Protein AF-A0A8J6QG09-F1 (afdb_monomer)

Nearest PDB structures (foldseek):
  3vyt-assembly1_A-2  TM=9.196E-01  e=1.592E-04  Thermococcus kodakarensis KOD1
  3vyr-assembly1_A  TM=9.173E-01  e=4.174E-04  Thermococcus kodakarensis KOD1
  2z1c-assembly1_A  TM=8.725E-01  e=5.992E-04  Thermococcus kodakarensis KOD1
  7ur8-assembly1_A  TM=7.203E-01  e=5.500E-02  synthetic construct
  7qep-assembly1_L2  TM=5.792E-01  e=6.507E-01  Encephalitozoon cuniculi GB-M1

pLDDT: mean 92.99, std 7.72, range [60.53, 98.06]

Secondary structure (DSSP, 8-state):
----EEEEEEEEE--SSGGG-EEEEEETTEEEEEE-TT-TT--TT-EEEEETTEEEEEEPPP-

Foldseek 3Di:
DDFWAKWFFAAWDDDPDLQATWTWTDRPNDTDIARCSCPSVDDGGWIFGDDPRYGNDTDDDDD

Solvent-accessible surface area (backbone atoms only — not comparable to full-atom values): 3651 Å² total; per-residue (Å²): 139,82,79,68,45,72,26,34,28,73,42,75,49,84,48,101,46,55,76,65,19,34,27,36,28,32,48,94,84,46,77,40,76,27,35,26,50,69,35,72,82,69,52,77,72,39,38,27,38,30,50,98,54,32,32,65,40,78,56,80,83,84,132

Sequence (63 aa):
MCLAVAGELVSISEHADPLWRMGDVCFGGVLRQVSLACVPEAQIGDQLLVHVGVALTVLEPEP

Radius of gyration: 10.89 Å; Cα contacts (8 Å, |Δi|>4): 139; chains: 1; bounding box: 25×24×33 Å

Mean predicted aligned error: 3.38 Å

Structure (mmCIF, N/CA/C/O backbone):
data_AF-A0A8J6QG09-F1
#
_entry.id   AF-A0A8J6QG09-F1
#
loop_
_atom_site.group_PDB
_atom_site.id
_atom_site.type_symbol
_atom_site.label_atom_id
_atom_site.label_alt_id
_atom_site.label_comp_id
_atom_site.label_asym_id
_atom_site.label_entity_id
_atom_site.label_seq_id
_atom_site.pdbx_PDB_ins_code
_atom_site.Cartn_x
_atom_site.Cartn_y
_atom_site.Cartn_z
_atom_site.occupancy
_atom_site.B_iso_or_equiv
_atom_site.auth_seq_id
_atom_site.auth_comp_id
_atom_site.auth_asym_id
_atom_site.auth_atom_id
_atom_site.pdbx_PDB_model_num
ATOM 1 N N . MET A 1 1 ? 10.205 7.404 17.852 1.00 60.53 1 MET A N 1
ATOM 2 C CA . MET A 1 1 ? 9.746 6.016 17.646 1.00 60.53 1 MET A CA 1
ATOM 3 C C . MET A 1 1 ? 8.422 6.112 16.911 1.00 60.53 1 MET A C 1
ATOM 5 O O . MET A 1 1 ? 7.529 6.750 17.449 1.00 60.53 1 MET A O 1
ATOM 9 N N . CYS A 1 2 ? 8.326 5.631 15.670 1.00 82.56 2 CYS A N 1
ATOM 10 C CA . CYS A 1 2 ? 7.117 5.772 14.849 1.00 82.56 2 CYS A CA 1
ATOM 11 C C . CYS A 1 2 ? 6.459 4.403 14.682 1.00 82.56 2 CYS A C 1
ATOM 13 O O . CYS A 1 2 ? 7.156 3.437 14.379 1.00 82.56 2 CYS A O 1
ATOM 15 N N . L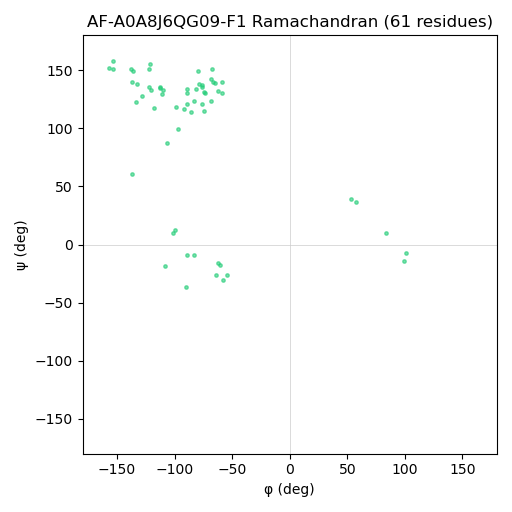EU A 1 3 ? 5.144 4.325 14.883 1.00 83.50 3 LEU A N 1
ATOM 16 C CA . LEU A 1 3 ? 4.366 3.118 14.612 1.00 83.50 3 LEU A CA 1
ATOM 17 C C . LEU A 1 3 ? 4.084 3.020 13.106 1.00 83.50 3 LEU A C 1
ATOM 19 O O . LEU A 1 3 ? 3.982 4.047 12.431 1.00 83.50 3 LEU A O 1
ATOM 23 N N . ALA A 1 4 ? 3.968 1.804 12.579 1.00 90.94 4 ALA A N 1
ATOM 24 C CA . ALA A 1 4 ? 3.442 1.604 11.233 1.00 90.94 4 ALA A CA 1
ATOM 25 C C . ALA A 1 4 ? 1.952 1.986 11.181 1.00 90.94 4 ALA A C 1
ATOM 27 O O . ALA A 1 4 ? 1.254 1.909 12.195 1.00 90.94 4 ALA A O 1
ATOM 28 N N . VAL A 1 5 ? 1.483 2.424 10.014 1.00 94.56 5 VAL A N 1
ATOM 29 C CA . VAL A 1 5 ? 0.113 2.918 9.816 1.00 94.56 5 VAL A CA 1
ATOM 30 C C . VAL A 1 5 ? -0.568 2.084 8.738 1.00 94.56 5 VAL A C 1
ATOM 32 O O . VAL A 1 5 ? 0.044 1.801 7.709 1.00 94.56 5 VAL A O 1
ATOM 35 N N . ALA A 1 6 ? -1.818 1.691 8.985 1.00 95.44 6 ALA A N 1
ATOM 36 C CA . ALA A 1 6 ? -2.653 1.007 8.005 1.00 95.44 6 ALA A CA 1
ATOM 37 C C . ALA A 1 6 ? -3.237 2.006 6.995 1.00 95.44 6 ALA A C 1
ATOM 39 O O . ALA A 1 6 ? -3.670 3.097 7.379 1.00 95.44 6 ALA A O 1
ATOM 40 N N . GLY A 1 7 ? -3.250 1.639 5.719 1.00 96.56 7 GLY A N 1
ATOM 41 C CA . GLY A 1 7 ? -3.877 2.423 4.659 1.00 96.56 7 GLY A CA 1
ATOM 42 C C . GLY A 1 7 ? -4.323 1.551 3.492 1.00 96.56 7 GLY A C 1
ATOM 43 O O . GLY A 1 7 ? -3.802 0.459 3.292 1.00 96.56 7 GLY A O 1
ATOM 44 N N . GLU A 1 8 ? -5.279 2.046 2.714 1.00 97.44 8 GLU A N 1
ATOM 45 C CA . GLU A 1 8 ? -5.857 1.323 1.576 1.00 97.44 8 GLU A CA 1
ATOM 46 C C . GLU A 1 8 ? -5.066 1.597 0.295 1.00 97.44 8 GLU A C 1
ATOM 48 O O . GLU A 1 8 ? -4.827 2.758 -0.045 1.00 97.44 8 GLU A O 1
ATOM 53 N N . LEU A 1 9 ? -4.678 0.558 -0.442 1.00 97.75 9 LEU A N 1
ATOM 54 C CA . LEU A 1 9 ? -4.056 0.705 -1.755 1.00 97.75 9 LEU A CA 1
ATOM 55 C C . LEU A 1 9 ? -5.111 1.095 -2.798 1.00 97.75 9 LEU A C 1
ATOM 57 O O . LEU A 1 9 ? -5.993 0.303 -3.112 1.00 97.75 9 LEU A O 1
ATOM 61 N N . VAL A 1 10 ? -5.011 2.294 -3.375 1.00 98.06 10 VAL A N 1
ATOM 62 C CA . VAL A 1 10 ? -6.026 2.817 -4.313 1.00 98.06 10 VAL A CA 1
ATOM 63 C C . VAL A 1 10 ? -5.559 2.866 -5.768 1.00 98.06 10 VAL A C 1
ATOM 65 O O . VAL A 1 10 ? -6.381 2.961 -6.676 1.00 98.06 10 VAL A O 1
ATOM 68 N N . SER A 1 11 ? -4.250 2.810 -6.013 1.00 97.81 11 SER A N 1
ATOM 69 C CA . SER A 1 11 ? -3.671 2.806 -7.359 1.00 97.81 11 SER A CA 1
ATOM 70 C C . SER A 1 11 ? -2.320 2.106 -7.359 1.00 97.81 11 SER A C 1
ATOM 72 O O . SER A 1 11 ? -1.604 2.139 -6.358 1.00 97.81 11 SER A O 1
ATOM 74 N N . ILE A 1 12 ? -1.954 1.505 -8.491 1.00 97.06 12 ILE A N 1
ATOM 75 C CA . ILE A 1 12 ? -0.677 0.816 -8.675 1.00 97.06 12 ILE A CA 1
ATOM 76 C C . ILE A 1 12 ? 0.002 1.339 -9.935 1.00 97.06 12 ILE A C 1
ATOM 78 O O . ILE A 1 12 ? -0.577 1.360 -11.020 1.00 97.06 12 ILE A O 1
ATOM 82 N N . SER A 1 13 ? 1.257 1.743 -9.776 1.00 94.50 13 SER A N 1
ATOM 83 C CA . SER A 1 13 ? 2.178 2.014 -10.872 1.00 94.50 13 SER A CA 1
ATOM 84 C C . SER A 1 13 ? 3.039 0.775 -11.094 1.00 94.50 13 SER A C 1
ATOM 86 O O . SER A 1 13 ? 3.992 0.514 -10.356 1.00 94.50 13 SER A O 1
ATOM 88 N N . GLU A 1 14 ? 2.658 -0.010 -12.100 1.00 88.31 14 GLU A N 1
ATOM 89 C CA . GLU A 1 14 ? 3.370 -1.222 -12.501 1.00 88.31 14 GLU A CA 1
ATOM 90 C C . GLU A 1 14 ? 4.741 -0.883 -13.109 1.00 88.31 14 GLU A C 1
ATOM 92 O O . GLU A 1 14 ? 4.898 0.089 -13.852 1.00 88.31 14 GLU A O 1
ATOM 97 N N . HIS A 1 15 ? 5.737 -1.717 -12.812 1.00 90.94 15 HIS A N 1
ATOM 98 C CA . HIS A 1 15 ? 7.077 -1.645 -13.388 1.00 90.94 15 HIS A CA 1
ATOM 99 C C . HIS A 1 15 ? 7.532 -3.060 -13.755 1.00 90.94 15 HIS A C 1
ATOM 101 O O . HIS A 1 15 ? 7.179 -4.022 -13.079 1.00 90.94 15 HIS A O 1
ATOM 107 N N . ALA A 1 16 ? 8.359 -3.201 -14.794 1.00 88.06 16 ALA A N 1
ATOM 108 C CA . ALA A 1 16 ? 8.886 -4.505 -15.219 1.00 88.06 16 ALA A CA 1
ATOM 109 C C . ALA A 1 16 ? 9.756 -5.204 -14.152 1.00 88.06 16 ALA A C 1
ATOM 111 O O . ALA A 1 16 ? 10.029 -6.395 -14.258 1.00 88.06 16 ALA A O 1
ATOM 112 N N . ASP A 1 17 ? 10.194 -4.454 -13.141 1.00 90.62 17 ASP A N 1
ATOM 113 C CA . ASP A 1 17 ? 10.985 -4.939 -12.017 1.00 90.62 17 ASP A CA 1
ATOM 114 C C . ASP A 1 17 ? 10.164 -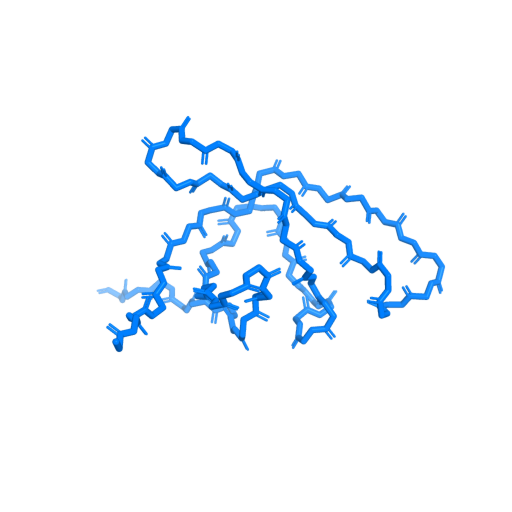4.718 -10.734 1.00 90.62 17 ASP A C 1
ATOM 116 O O . ASP A 1 17 ? 9.866 -3.559 -10.416 1.00 90.62 17 ASP A O 1
ATOM 120 N N . PRO A 1 18 ? 9.798 -5.790 -10.004 1.00 87.50 18 PRO A N 1
ATOM 121 C CA . PRO A 1 18 ? 9.015 -5.710 -8.773 1.00 87.50 18 PRO A CA 1
ATOM 122 C C . PRO A 1 18 ? 9.605 -4.790 -7.697 1.00 87.50 18 PRO A C 1
ATOM 124 O O . PRO A 1 18 ? 8.853 -4.234 -6.900 1.00 87.50 18 PRO 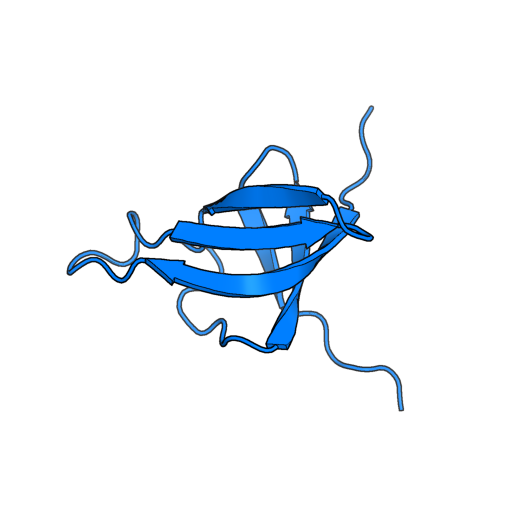A O 1
ATOM 127 N N . LEU A 1 19 ? 10.928 -4.577 -7.681 1.00 90.94 19 LEU A N 1
ATOM 128 C CA . LEU A 1 19 ? 11.584 -3.664 -6.734 1.00 90.94 19 LEU A CA 1
ATOM 129 C C . LEU A 1 19 ? 11.159 -2.203 -6.921 1.00 90.94 19 LEU A C 1
ATOM 131 O O . LEU A 1 19 ? 11.192 -1.419 -5.973 1.00 90.94 19 LEU A O 1
ATOM 135 N N . TRP A 1 20 ? 10.750 -1.842 -8.136 1.00 93.25 20 TRP A N 1
ATOM 136 C CA . TRP A 1 20 ? 10.317 -0.493 -8.496 1.00 93.25 20 TRP A CA 1
ATOM 137 C C . TRP A 1 20 ? 8.794 -0.360 -8.555 1.00 93.25 20 TRP A C 1
ATOM 139 O O . TRP A 1 20 ? 8.283 0.668 -9.002 1.00 93.25 20 TRP A O 1
ATOM 149 N N . AR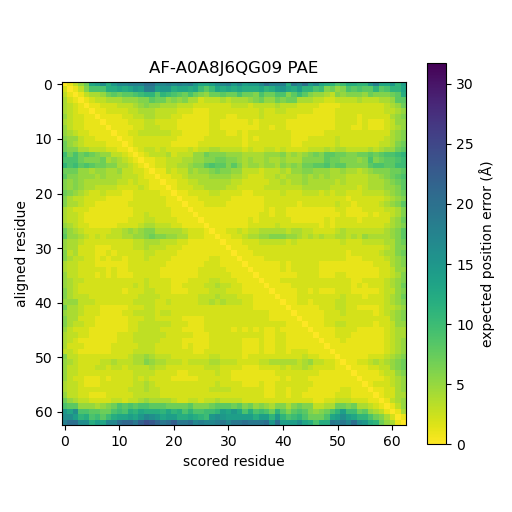G A 1 21 ? 8.058 -1.378 -8.093 1.00 94.38 21 ARG A N 1
ATOM 150 C CA . ARG A 1 21 ? 6.600 -1.332 -8.007 1.00 94.38 21 ARG A CA 1
ATOM 151 C C . ARG A 1 21 ? 6.184 -0.328 -6.933 1.00 94.38 21 ARG A C 1
ATOM 153 O O . ARG A 1 21 ? 6.589 -0.429 -5.772 1.00 94.38 21 ARG A O 1
ATOM 160 N N . MET A 1 22 ? 5.367 0.642 -7.329 1.00 97.25 22 MET A N 1
ATOM 161 C CA . MET A 1 22 ? 4.883 1.718 -6.463 1.00 97.25 22 MET A CA 1
ATOM 162 C C . MET A 1 22 ? 3.358 1.716 -6.434 1.00 97.25 22 MET A C 1
ATOM 164 O O . MET A 1 22 ? 2.714 1.348 -7.414 1.00 97.25 22 MET A O 1
ATOM 168 N N . GLY A 1 23 ? 2.775 2.169 -5.331 1.00 97.62 23 GLY A N 1
ATOM 169 C CA . GLY A 1 23 ? 1.333 2.329 -5.189 1.00 97.62 23 G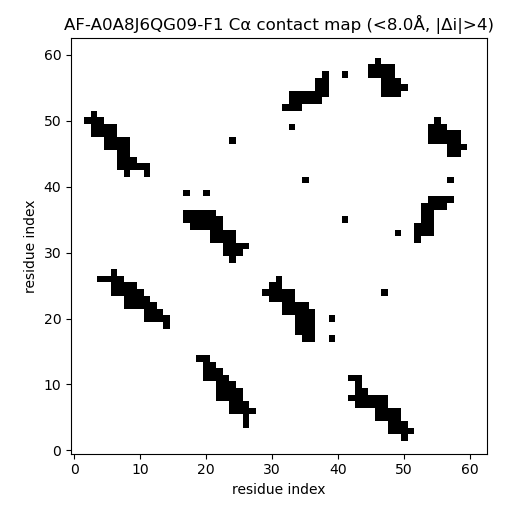LY A CA 1
ATOM 170 C C . GLY A 1 23 ? 0.965 3.622 -4.479 1.00 97.62 23 GLY A C 1
ATOM 171 O O . GLY A 1 23 ? 1.727 4.112 -3.645 1.00 97.62 23 GLY A O 1
ATOM 172 N N . ASP A 1 24 ? -0.204 4.169 -4.801 1.00 98.00 24 ASP A N 1
ATOM 173 C CA . ASP A 1 24 ? -0.801 5.246 -4.014 1.00 98.00 24 ASP A CA 1
ATOM 174 C C . ASP A 1 24 ? -1.663 4.632 -2.916 1.00 98.00 24 ASP A C 1
ATOM 176 O O . ASP A 1 24 ? -2.614 3.898 -3.191 1.00 98.00 24 ASP A O 1
ATOM 180 N N . VAL A 1 25 ? -1.326 4.942 -1.667 1.00 98.06 25 VAL A N 1
ATOM 181 C CA . VAL A 1 25 ? -2.016 4.447 -0.475 1.00 98.06 25 VAL A CA 1
ATOM 182 C C . VAL A 1 25 ? -2.764 5.593 0.196 1.00 98.06 25 VAL A C 1
ATOM 184 O O . VAL A 1 25 ? -2.203 6.666 0.440 1.00 98.06 25 VAL A O 1
ATOM 187 N N . CYS A 1 26 ? -4.042 5.366 0.486 1.00 97.81 26 CYS A N 1
ATOM 188 C CA . CYS A 1 26 ? -4.931 6.293 1.164 1.00 97.81 26 CYS A CA 1
ATOM 189 C C . CYS A 1 26 ? -4.907 6.052 2.676 1.00 97.81 26 CYS A C 1
ATOM 191 O O . CYS A 1 26 ? -5.348 5.017 3.175 1.00 97.81 26 CYS A O 1
ATOM 193 N N . PHE A 1 27 ? -4.442 7.054 3.415 1.00 95.56 27 PHE A N 1
ATOM 194 C CA . PHE A 1 27 ? -4.465 7.088 4.874 1.00 95.56 27 PHE A CA 1
ATOM 195 C C . PHE A 1 27 ? -5.547 8.068 5.327 1.00 95.56 27 PHE A C 1
ATOM 197 O O . PHE A 1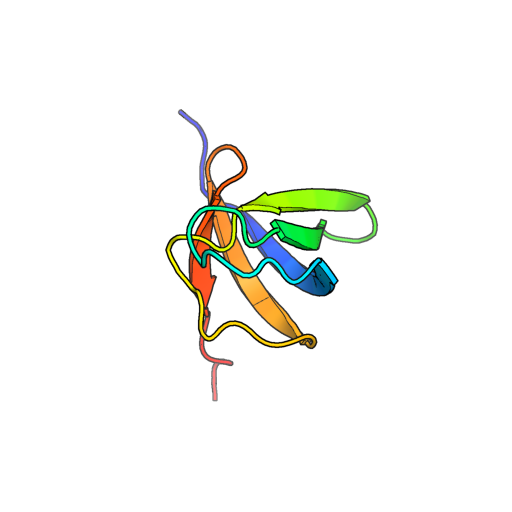 27 ? -5.284 9.262 5.481 1.00 95.56 27 PHE A O 1
ATOM 204 N N . GLY A 1 28 ? -6.788 7.591 5.469 1.00 90.94 28 GLY A N 1
ATOM 205 C CA . GLY A 1 28 ? -7.909 8.422 5.931 1.00 90.94 28 GLY A CA 1
ATOM 206 C C . GLY A 1 28 ? -8.160 9.669 5.070 1.00 90.94 28 GLY A C 1
ATOM 207 O O . GLY A 1 28 ? -8.460 10.734 5.605 1.00 90.94 28 GLY A O 1
ATOM 208 N N . GLY A 1 29 ? -7.987 9.561 3.748 1.00 93.44 29 GLY A N 1
ATOM 209 C CA . GLY A 1 29 ? -8.17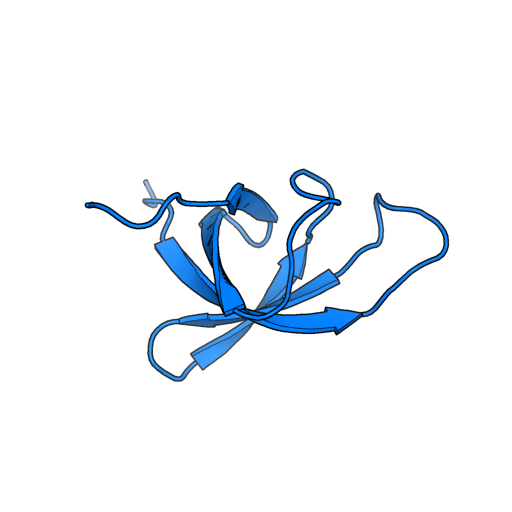1 10.654 2.784 1.00 93.44 29 GLY A CA 1
ATOM 210 C C . GLY A 1 29 ? -6.880 11.327 2.304 1.00 93.44 29 GLY A C 1
ATOM 211 O O . GLY A 1 29 ? -6.926 12.129 1.374 1.00 93.44 29 GLY A O 1
ATOM 212 N N . VAL A 1 30 ? -5.720 10.999 2.885 1.00 96.12 30 VAL A N 1
ATOM 213 C CA . VAL A 1 30 ? -4.418 11.494 2.412 1.00 96.12 30 VAL A CA 1
ATOM 214 C C . VAL A 1 30 ? -3.738 10.436 1.551 1.00 96.12 30 VAL A C 1
ATOM 216 O O . VAL A 1 30 ? -3.396 9.366 2.048 1.00 96.12 30 VAL A O 1
ATOM 219 N N . LEU A 1 31 ? -3.487 10.761 0.282 1.00 97.00 31 LEU A N 1
ATOM 220 C CA . LEU A 1 31 ? -2.738 9.899 -0.633 1.00 97.00 31 LEU A CA 1
ATOM 221 C C . LEU A 1 31 ? -1.231 10.058 -0.436 1.00 97.00 31 LEU A C 1
ATOM 223 O O . LEU A 1 31 ? -0.711 11.177 -0.358 1.00 97.00 31 LEU A O 1
ATOM 227 N N . ARG A 1 32 ? -0.521 8.932 -0.372 1.00 96.94 32 ARG A N 1
ATOM 228 C CA . ARG A 1 32 ? 0.942 8.876 -0.347 1.00 96.94 32 ARG A CA 1
ATOM 229 C C . ARG A 1 32 ? 1.437 7.773 -1.268 1.00 96.94 32 ARG A C 1
ATOM 231 O O . ARG A 1 32 ? 0.893 6.676 -1.256 1.00 96.94 32 ARG A O 1
ATOM 238 N N . GLN A 1 33 ? 2.517 8.061 -1.985 1.00 97.19 33 GLN A N 1
ATOM 239 C CA . GLN A 1 33 ? 3.234 7.054 -2.751 1.00 97.19 33 GLN A CA 1
ATOM 240 C C . GLN A 1 33 ? 4.021 6.144 -1.799 1.00 97.19 33 GLN A C 1
ATOM 242 O O . GLN A 1 33 ? 4.736 6.626 -0.916 1.00 97.19 33 GLN A O 1
ATOM 247 N N . VAL A 1 34 ? 3.868 4.837 -1.977 1.00 97.88 34 VAL A N 1
ATOM 248 C CA . VAL A 1 34 ? 4.448 3.782 -1.144 1.00 97.88 34 VAL A CA 1
ATOM 249 C C . VAL A 1 34 ? 5.087 2.730 -2.048 1.00 97.88 34 VAL A C 1
ATOM 251 O O . VAL A 1 34 ? 4.521 2.357 -3.075 1.00 97.88 34 VAL A O 1
ATOM 254 N N . SER A 1 35 ? 6.266 2.239 -1.666 1.00 97.25 35 SER A N 1
ATOM 255 C CA . SER A 1 35 ? 6.903 1.110 -2.345 1.00 97.25 35 SER A CA 1
ATOM 256 C C . SER A 1 35 ? 6.205 -0.199 -1.988 1.00 97.25 35 SER A C 1
ATOM 258 O O . SER A 1 35 ? 5.998 -0.501 -0.809 1.00 97.25 35 SER A O 1
ATOM 260 N N . LEU A 1 36 ? 5.889 -0.986 -3.015 1.00 97.38 36 LEU A N 1
ATOM 261 C CA . LEU A 1 36 ? 5.269 -2.308 -2.910 1.00 97.38 36 LEU A CA 1
ATOM 262 C C . LEU A 1 36 ? 6.298 -3.439 -3.046 1.00 97.38 36 LEU A C 1
ATOM 264 O O . LEU A 1 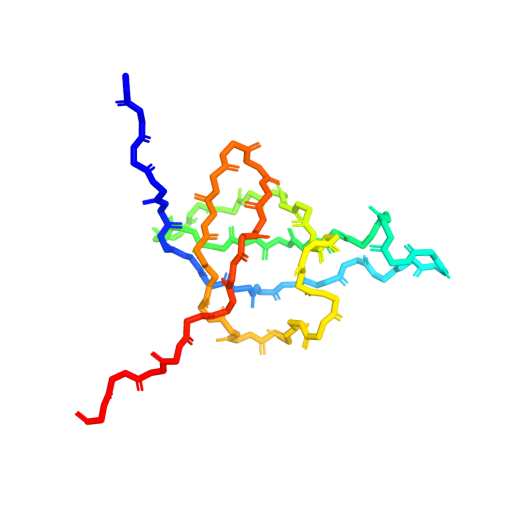36 ? 5.922 -4.594 -3.209 1.00 97.38 36 LEU A O 1
ATOM 268 N N . ALA A 1 37 ? 7.596 -3.130 -2.972 1.00 95.94 37 ALA A N 1
ATOM 269 C CA . ALA A 1 37 ? 8.670 -4.097 -3.202 1.00 95.94 37 ALA A CA 1
ATOM 270 C C . ALA A 1 37 ? 8.618 -5.318 -2.262 1.00 95.94 37 ALA A C 1
ATOM 272 O O . ALA A 1 37 ? 9.036 -6.406 -2.650 1.00 95.94 37 ALA A O 1
ATOM 273 N N . CYS A 1 38 ? 8.108 -5.151 -1.036 1.00 95.56 38 CYS A N 1
ATOM 274 C CA . CYS A 1 38 ? 7.962 -6.242 -0.0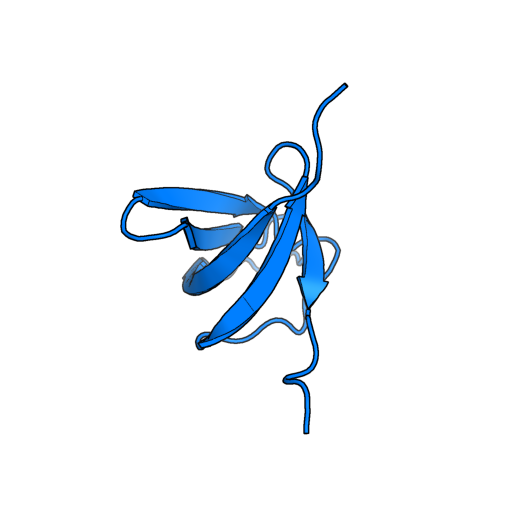64 1.00 95.56 38 CYS A CA 1
ATOM 275 C C . CYS A 1 38 ? 6.616 -6.979 -0.158 1.00 95.56 38 CYS A C 1
ATOM 277 O O . CYS A 1 38 ? 6.459 -8.005 0.491 1.00 95.56 38 CYS A O 1
ATOM 279 N N . VAL A 1 39 ? 5.670 -6.460 -0.944 1.00 95.56 39 VAL A N 1
ATOM 280 C CA . VAL A 1 39 ? 4.336 -7.035 -1.179 1.00 95.56 39 VAL A CA 1
ATOM 281 C C . VAL A 1 39 ? 3.984 -6.953 -2.675 1.00 95.56 39 VAL A C 1
ATOM 283 O O . VAL A 1 39 ? 3.029 -6.274 -3.069 1.00 95.56 39 VAL A O 1
ATOM 286 N N . PRO A 1 40 ? 4.775 -7.588 -3.562 1.00 93.69 40 PRO A N 1
ATOM 287 C CA . PRO A 1 40 ? 4.542 -7.544 -5.007 1.00 93.69 40 PRO A CA 1
ATOM 288 C C . PRO A 1 40 ? 3.183 -8.128 -5.431 1.00 93.69 40 PRO A C 1
ATOM 290 O O . PRO A 1 40 ? 2.715 -7.840 -6.527 1.00 93.69 40 PRO A O 1
ATOM 293 N N . GLU A 1 41 ? 2.539 -8.910 -4.572 1.00 92.94 41 GLU A N 1
ATOM 294 C CA . GLU A 1 41 ? 1.208 -9.486 -4.739 1.00 92.94 41 GLU A CA 1
ATOM 295 C C . GLU A 1 41 ? 0.053 -8.545 -4.368 1.00 92.94 41 GLU A C 1
ATOM 297 O O . GLU A 1 41 ? -1.093 -8.883 -4.656 1.00 92.94 41 GLU A O 1
ATOM 302 N N . ALA A 1 42 ? 0.330 -7.381 -3.762 1.00 95.56 42 ALA A N 1
ATOM 303 C CA . ALA A 1 42 ? -0.704 -6.445 -3.324 1.00 95.56 42 ALA A CA 1
ATOM 304 C C . ALA A 1 42 ? -1.587 -5.970 -4.491 1.00 95.56 42 ALA A C 1
ATOM 306 O O . ALA A 1 42 ? -1.092 -5.680 -5.592 1.00 95.56 42 ALA A O 1
ATOM 307 N N . GLN A 1 43 ? -2.885 -5.859 -4.225 1.00 96.00 43 GLN A N 1
ATOM 308 C CA . GLN A 1 43 ? -3.937 -5.494 -5.166 1.00 96.00 43 GLN A CA 1
ATOM 309 C C . GLN A 1 43 ? -4.683 -4.244 -4.696 1.00 96.00 43 GLN A C 1
ATOM 311 O O . GLN A 1 43 ? -4.720 -3.909 -3.514 1.00 96.00 43 GLN A O 1
ATOM 316 N N . ILE A 1 44 ? -5.279 -3.519 -5.643 1.00 97.06 44 ILE A N 1
ATOM 317 C CA . ILE A 1 44 ? -6.110 -2.354 -5.318 1.00 97.06 44 ILE A CA 1
ATOM 318 C C . ILE A 1 44 ? -7.265 -2.804 -4.410 1.00 97.06 44 ILE A C 1
ATOM 320 O O . ILE A 1 44 ? -7.960 -3.766 -4.731 1.00 97.06 44 ILE A O 1
ATOM 324 N N . GLY A 1 45 ? -7.469 -2.087 -3.307 1.00 95.81 45 GLY A N 1
ATOM 325 C CA . GLY A 1 45 ? -8.418 -2.414 -2.242 1.00 95.81 45 GLY A CA 1
ATOM 326 C C . GLY A 1 45 ? -7.781 -3.092 -1.026 1.00 95.81 45 GLY A C 1
ATOM 327 O O . GLY A 1 45 ? -8.402 -3.126 0.036 1.00 95.81 45 GLY A O 1
ATOM 328 N N . ASP A 1 46 ? -6.542 -3.579 -1.138 1.00 96.75 46 ASP A N 1
ATOM 329 C CA . ASP A 1 46 ? -5.835 -4.179 -0.010 1.00 96.75 46 ASP A CA 1
ATOM 330 C C . ASP A 1 46 ? -5.522 -3.141 1.073 1.00 96.75 46 ASP A C 1
ATOM 332 O O . ASP A 1 46 ? -5.098 -2.012 0.798 1.00 96.75 46 ASP A O 1
ATOM 336 N N . GLN A 1 47 ? -5.671 -3.552 2.331 1.00 96.69 47 GLN A N 1
ATOM 337 C CA . GLN A 1 47 ? -5.164 -2.801 3.474 1.00 96.69 47 GLN A CA 1
ATOM 338 C C . GLN A 1 47 ? -3.690 -3.138 3.676 1.00 96.69 47 GLN A C 1
ATOM 340 O O . GLN A 1 47 ? -3.326 -4.295 3.860 1.00 96.69 47 GLN A O 1
ATOM 345 N N . LEU A 1 48 ? -2.829 -2.128 3.660 1.00 97.12 48 LEU A N 1
ATOM 346 C CA . LEU A 1 48 ? -1.385 -2.281 3.784 1.00 97.12 48 LEU A CA 1
ATOM 347 C C . LEU A 1 48 ? -0.893 -1.693 5.097 1.00 97.12 48 LEU A C 1
ATOM 349 O O . LEU A 1 48 ? -1.238 -0.566 5.455 1.00 97.12 48 LEU A O 1
ATOM 353 N N . LEU A 1 49 ? -0.008 -2.419 5.777 1.00 96.69 49 LEU A N 1
ATOM 354 C CA . LEU A 1 49 ? 0.748 -1.877 6.898 1.00 96.69 49 LEU A CA 1
ATOM 355 C C . LEU A 1 49 ? 2.009 -1.183 6.373 1.00 96.69 49 LEU A C 1
ATOM 357 O O . LEU A 1 49 ? 2.909 -1.839 5.849 1.00 96.69 49 LEU A O 1
ATOM 361 N N . VAL A 1 50 ? 2.097 0.139 6.526 1.00 96.75 50 VAL A N 1
ATOM 362 C CA . VAL A 1 50 ? 3.169 0.952 5.932 1.00 96.75 50 VAL A CA 1
ATOM 363 C C . VAL A 1 50 ? 4.091 1.535 7.000 1.00 96.75 50 VAL A C 1
ATOM 365 O O . VAL A 1 50 ? 3.641 2.111 7.994 1.00 96.75 50 VAL A O 1
ATOM 368 N N . HIS A 1 51 ? 5.403 1.442 6.771 1.00 95.56 51 HIS A N 1
ATOM 369 C CA . HIS A 1 51 ? 6.427 2.064 7.608 1.00 95.56 51 HIS A CA 1
ATOM 370 C C . HIS A 1 51 ? 7.469 2.774 6.739 1.00 95.56 51 HIS A C 1
ATOM 372 O O . HIS A 1 51 ? 8.088 2.165 5.873 1.00 95.56 51 HIS A O 1
ATOM 378 N N . VAL A 1 52 ? 7.656 4.081 6.964 1.00 94.00 52 VAL A N 1
ATOM 379 C CA . VAL A 1 52 ? 8.679 4.908 6.283 1.00 94.00 52 VAL A CA 1
ATOM 380 C C . VAL A 1 52 ? 8.605 4.799 4.743 1.00 94.00 52 VAL A C 1
ATOM 382 O O . VAL A 1 52 ? 9.616 4.768 4.053 1.00 94.00 52 VAL A O 1
ATOM 385 N N . GLY A 1 53 ? 7.388 4.747 4.190 1.00 94.19 53 GLY A N 1
ATOM 386 C CA . GLY A 1 53 ? 7.157 4.728 2.738 1.00 94.19 53 GLY A CA 1
ATOM 387 C C . GLY A 1 53 ? 7.265 3.354 2.071 1.00 94.19 53 GLY A C 1
ATOM 388 O O . GLY A 1 53 ? 7.229 3.284 0.845 1.00 94.19 53 GLY A O 1
ATOM 389 N N . VAL A 1 54 ? 7.357 2.270 2.845 1.00 96.50 54 VAL A N 1
ATOM 390 C CA . VAL A 1 54 ? 7.353 0.891 2.336 1.00 96.50 54 VAL A CA 1
ATOM 391 C C . VAL A 1 54 ? 6.182 0.125 2.942 1.00 96.50 54 VAL A C 1
ATOM 393 O O . VAL A 1 54 ? 5.956 0.188 4.154 1.00 96.50 54 VAL A O 1
ATOM 396 N N . ALA A 1 55 ? 5.432 -0.586 2.104 1.00 97.44 55 ALA A N 1
ATOM 397 C CA . ALA A 1 55 ? 4.416 -1.526 2.554 1.00 97.44 55 ALA A CA 1
ATOM 398 C C . ALA A 1 55 ? 5.101 -2.803 3.052 1.00 97.44 55 ALA A C 1
ATOM 400 O O . ALA A 1 55 ? 5.852 -3.428 2.312 1.00 97.44 55 ALA A O 1
ATOM 401 N N . LEU A 1 56 ? 4.878 -3.158 4.317 1.00 96.44 56 LEU A N 1
ATOM 402 C CA . LEU A 1 56 ? 5.526 -4.297 4.971 1.00 96.44 56 LEU A CA 1
ATOM 403 C C . LEU A 1 56 ? 4.727 -5.591 4.816 1.00 96.44 56 LEU A C 1
ATOM 405 O O . LEU A 1 56 ? 5.316 -6.659 4.709 1.00 96.44 56 LEU A O 1
ATOM 409 N N . THR A 1 57 ? 3.398 -5.496 4.847 1.00 96.31 57 THR A N 1
ATOM 410 C CA . THR A 1 57 ? 2.486 -6.634 4.695 1.00 96.31 57 THR A CA 1
ATOM 411 C C . THR A 1 57 ? 1.124 -6.155 4.211 1.00 96.31 57 THR A C 1
ATOM 413 O O . THR A 1 57 ? 0.717 -5.027 4.515 1.00 96.31 57 THR A O 1
ATOM 416 N N . VAL A 1 58 ? 0.416 -7.032 3.502 1.00 96.75 58 VAL A N 1
ATOM 417 C CA . VAL A 1 58 ? -1.036 -6.936 3.333 1.00 96.75 58 VAL A CA 1
ATOM 418 C C . VAL A 1 58 ? -1.688 -7.405 4.635 1.00 96.75 58 VAL A C 1
ATOM 420 O O . VAL A 1 58 ? -1.227 -8.371 5.245 1.00 96.75 58 VAL A O 1
ATOM 423 N N . LEU A 1 59 ? -2.694 -6.681 5.109 1.00 94.25 59 LEU A N 1
ATOM 424 C CA . LEU A 1 59 ? -3.487 -7.041 6.277 1.00 94.25 59 LEU A CA 1
ATOM 425 C C . LEU A 1 59 ? -4.663 -7.907 5.832 1.00 94.25 59 LEU A C 1
ATOM 427 O O . LEU A 1 59 ? -5.363 -7.568 4.879 1.00 94.25 59 LEU A O 1
ATOM 431 N N . GLU A 1 60 ? -4.899 -9.002 6.547 1.00 87.00 60 GLU A N 1
ATOM 432 C CA . GLU A 1 60 ? -6.119 -9.784 6.374 1.00 87.00 60 GLU A CA 1
ATOM 433 C C . GLU A 1 60 ? -7.289 -9.057 7.060 1.00 87.00 60 GLU A C 1
ATOM 435 O O . GLU A 1 60 ? -7.117 -8.535 8.167 1.00 87.00 60 GLU A O 1
ATOM 440 N N . PRO A 1 61 ? -8.475 -8.990 6.433 1.00 76.75 61 PRO A N 1
ATOM 441 C CA . PRO A 1 61 ? -9.659 -8.474 7.104 1.00 76.75 61 PRO A CA 1
ATOM 442 C C . PRO A 1 61 ? -10.000 -9.358 8.312 1.00 76.75 61 PRO A C 1
ATOM 444 O O . PRO A 1 61 ? -10.025 -10.585 8.204 1.00 76.75 61 PRO A O 1
ATOM 447 N N . GLU A 1 62 ? -10.254 -8.735 9.466 1.00 70.94 62 GLU A N 1
ATOM 448 C CA . GLU A 1 62 ? -10.728 -9.457 10.651 1.00 70.94 62 GLU A CA 1
ATOM 449 C C . GLU A 1 62 ? -12.132 -10.054 10.383 1.00 70.94 62 GLU A C 1
ATOM 451 O O . GLU A 1 62 ? -12.950 -9.390 9.737 1.00 70.94 62 GLU A O 1
ATOM 456 N N . PRO A 1 63 ? -12.403 -11.301 10.822 1.00 60.97 63 PRO A N 1
ATOM 457 C CA . PRO A 1 63 ? -13.664 -12.007 10.574 1.00 60.97 63 PRO A CA 1
ATOM 458 C C . PRO A 1 63 ? -14.866 -11.476 11.370 1.00 60.97 63 PRO A C 1
ATOM 460 O O . PRO A 1 63 ? -14.675 -10.935 12.484 1.00 60.97 63 PRO A O 1
#